Protein AF-A0A2V1CZD0-F1 (afdb_monomer)

pLDDT: mean 93.77, std 4.07, range [71.25, 97.94]

Foldseek 3Di:
DDDDDDPAAQVVVVDDPPCPVVQVVLLVVVQVVCVVVVKHQVDSDSVQWHQDPVVRGIDGHDSVVMDD

Structure (mmCIF, N/CA/C/O backbone):
data_AF-A0A2V1CZD0-F1
#
_entry.id   AF-A0A2V1CZD0-F1
#
loop_
_atom_site.group_PDB
_atom_site.id
_atom_site.type_symbol
_atom_site.label_atom_id
_atom_site.label_alt_id
_atom_site.label_comp_id
_atom_site.label_asym_id
_atom_site.label_entity_id
_atom_site.label_seq_id
_atom_site.pdbx_PDB_ins_code
_atom_site.Cartn_x
_atom_site.Cartn_y
_atom_site.Cartn_z
_atom_site.occupancy
_atom_site.B_iso_or_equiv
_atom_site.auth_seq_id
_atom_site.auth_comp_id
_atom_site.auth_asym_id
_atom_site.auth_atom_id
_atom_site.pdbx_PDB_model_num
ATOM 1 N N . MET A 1 1 ? -11.829 19.443 5.248 1.00 71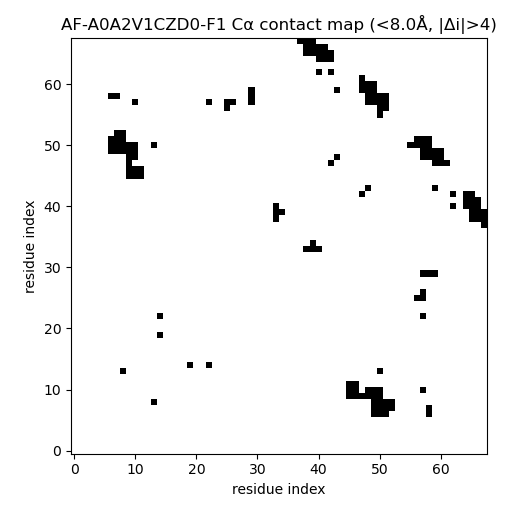.25 1 MET A N 1
ATOM 2 C CA . MET A 1 1 ? -10.814 19.426 4.174 1.00 71.25 1 MET A CA 1
ATOM 3 C C . MET A 1 1 ? -9.515 18.947 4.796 1.00 71.25 1 MET A C 1
ATOM 5 O O . MET A 1 1 ? -9.080 19.568 5.757 1.00 71.25 1 MET A O 1
ATOM 9 N N . MET A 1 2 ? -8.954 17.834 4.329 1.00 83.94 2 MET A N 1
ATOM 10 C CA . MET A 1 2 ? -7.652 17.344 4.790 1.00 83.94 2 MET A CA 1
ATOM 11 C C . MET A 1 2 ? -6.614 17.674 3.722 1.00 83.94 2 MET A C 1
ATOM 13 O O . MET A 1 2 ? -6.849 17.422 2.543 1.00 83.94 2 MET A O 1
ATOM 17 N N . PHE A 1 3 ? -5.493 18.261 4.130 1.00 86.88 3 PHE A N 1
ATOM 18 C CA . PHE A 1 3 ? -4.359 18.525 3.252 1.00 86.88 3 PHE A CA 1
ATOM 19 C C . PHE A 1 3 ?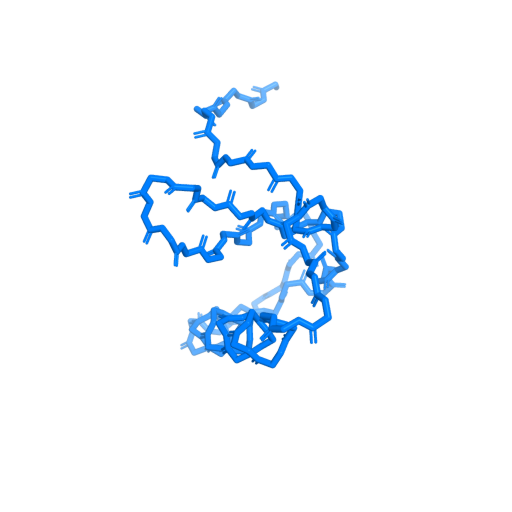 -3.215 17.605 3.660 1.00 86.88 3 PHE A C 1
ATOM 21 O O . PHE A 1 3 ? -2.869 17.526 4.837 1.00 86.88 3 PHE A O 1
ATOM 28 N N . LEU A 1 4 ? -2.655 16.900 2.683 1.00 87.00 4 LEU A N 1
ATOM 29 C CA . LEU A 1 4 ? -1.542 15.976 2.857 1.00 87.00 4 LEU A CA 1
ATOM 30 C C . LEU A 1 4 ? -0.362 16.431 2.002 1.00 87.00 4 LEU A C 1
ATOM 32 O O . LEU A 1 4 ? -0.545 17.064 0.960 1.00 87.00 4 LEU A O 1
ATOM 36 N N . SER A 1 5 ? 0.849 16.096 2.441 1.00 90.62 5 SER A N 1
ATOM 37 C CA . SER A 1 5 ? 2.044 16.220 1.609 1.00 90.62 5 SER A CA 1
ATOM 38 C C . SER A 1 5 ? 2.024 15.191 0.472 1.00 90.62 5 SER A C 1
ATOM 40 O O . SER A 1 5 ? 1.240 14.239 0.468 1.00 90.62 5 SER A O 1
ATOM 42 N N . PHE A 1 6 ? 2.890 15.382 -0.525 1.00 91.44 6 PHE A N 1
ATOM 43 C CA . PHE A 1 6 ? 3.031 14.427 -1.620 1.00 91.44 6 PHE A CA 1
ATOM 44 C C . PHE A 1 6 ? 3.549 13.075 -1.098 1.00 91.44 6 PHE A C 1
ATOM 46 O O . PHE A 1 6 ? 4.664 12.989 -0.592 1.00 91.44 6 PHE A O 1
ATOM 53 N N . GLY A 1 7 ? 2.733 12.024 -1.221 1.00 89.88 7 GLY A N 1
ATOM 54 C CA . GLY A 1 7 ? 3.053 10.676 -0.725 1.00 89.88 7 GLY A CA 1
ATOM 55 C C . GLY A 1 7 ? 3.655 9.724 -1.765 1.00 89.88 7 GLY A C 1
ATOM 56 O O . GLY A 1 7 ? 4.155 8.663 -1.399 1.00 89.88 7 GLY A O 1
ATOM 57 N N . GLY A 1 8 ? 3.615 10.083 -3.053 1.00 94.44 8 GLY A N 1
ATOM 58 C CA . GLY A 1 8 ? 4.089 9.237 -4.149 1.00 94.44 8 GLY A CA 1
ATOM 59 C C . GLY A 1 8 ? 3.142 9.191 -5.348 1.00 94.44 8 GLY A C 1
ATOM 60 O O . GLY A 1 8 ? 2.196 9.972 -5.466 1.00 94.44 8 GLY A O 1
ATOM 61 N N . LYS A 1 9 ? 3.404 8.261 -6.270 1.00 94.62 9 LYS A N 1
ATOM 62 C CA . LYS A 1 9 ? 2.576 8.010 -7.464 1.00 94.62 9 LYS A CA 1
ATOM 63 C C . LYS A 1 9 ? 1.761 6.736 -7.265 1.00 94.62 9 LYS A C 1
ATOM 65 O O . LYS A 1 9 ? 2.191 5.849 -6.548 1.00 94.62 9 LYS A O 1
ATOM 70 N N . ARG A 1 10 ? 0.604 6.598 -7.921 1.00 93.38 10 ARG A N 1
ATOM 71 C CA . ARG A 1 10 ? -0.189 5.353 -7.852 1.00 93.38 10 ARG A CA 1
ATOM 72 C C . ARG A 1 10 ? 0.653 4.137 -8.236 1.00 93.38 10 ARG A C 1
ATOM 74 O O . ARG A 1 10 ? 1.342 4.181 -9.257 1.00 93.38 10 ARG A O 1
ATOM 81 N N . ILE A 1 11 ? 0.515 3.051 -7.477 1.00 93.25 11 ILE A N 1
ATOM 82 C CA . ILE A 1 11 ? 1.251 1.797 -7.697 1.00 93.25 11 ILE A CA 1
ATOM 83 C C . ILE A 1 11 ? 1.066 1.250 -9.119 1.00 93.25 11 ILE A C 1
ATOM 85 O O . ILE A 1 11 ? 2.007 0.735 -9.715 1.00 93.25 11 ILE A O 1
ATOM 89 N N . SER A 1 12 ? -0.111 1.457 -9.722 1.00 90.06 12 SER A N 1
ATOM 90 C CA . SER A 1 12 ? -0.415 1.028 -11.092 1.00 90.06 12 SER A CA 1
ATOM 91 C C . SER A 1 12 ? 0.491 1.650 -12.156 1.00 90.06 12 SER A C 1
ATOM 93 O O . SER A 1 12 ? 0.649 1.069 -13.222 1.00 90.06 12 SER A O 1
ATOM 95 N N . ARG A 1 13 ? 1.105 2.809 -11.881 1.00 90.62 13 ARG A N 1
ATOM 96 C CA . ARG A 1 13 ? 2.090 3.439 -12.777 1.00 90.62 13 ARG A CA 1
ATOM 97 C C . ARG A 1 13 ? 3.515 2.928 -12.559 1.00 90.62 13 ARG A C 1
ATOM 99 O O . ARG A 1 13 ? 4.363 3.185 -13.404 1.00 90.62 13 ARG A O 1
ATOM 106 N N . HIS A 1 14 ? 3.777 2.274 -11.429 1.00 90.25 14 HIS A N 1
ATOM 107 C CA . HIS A 1 14 ? 5.094 1.752 -11.063 1.00 90.25 14 HIS A CA 1
ATOM 108 C C . HIS A 1 14 ? 5.231 0.246 -11.347 1.00 90.25 14 HIS A C 1
ATOM 110 O O . HIS A 1 14 ? 6.339 -0.256 -11.523 1.00 90.25 14 HIS A O 1
ATOM 116 N N . LEU A 1 15 ? 4.119 -0.491 -11.405 1.00 90.19 15 LEU A N 1
ATOM 117 C CA . LEU A 1 15 ? 4.130 -1.920 -11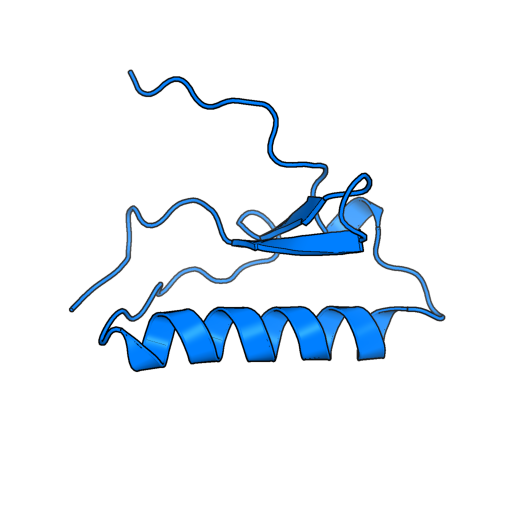.712 1.00 90.19 15 LEU A CA 1
ATOM 118 C C . LEU A 1 15 ? 4.653 -2.191 -13.132 1.00 90.19 15 LEU A C 1
ATOM 120 O O . LEU A 1 15 ? 4.182 -1.630 -14.118 1.00 90.19 15 LEU A O 1
ATOM 124 N N . THR A 1 16 ? 5.614 -3.104 -13.217 1.00 90.62 16 THR A N 1
ATOM 125 C CA . THR A 1 16 ? 6.228 -3.629 -14.441 1.00 90.62 16 THR A CA 1
ATOM 126 C C . THR A 1 16 ? 6.250 -5.158 -14.380 1.00 90.62 16 THR A C 1
ATOM 128 O O . THR A 1 16 ? 6.045 -5.753 -13.320 1.00 90.62 16 THR A O 1
ATOM 131 N N . ALA A 1 17 ? 6.570 -5.816 -15.497 1.00 89.00 17 ALA A N 1
ATOM 132 C CA . ALA A 1 17 ? 6.692 -7.275 -15.548 1.00 89.00 17 ALA A CA 1
ATOM 133 C C . ALA A 1 17 ? 7.778 -7.844 -14.609 1.00 89.00 17 ALA A C 1
ATOM 135 O O . ALA A 1 17 ? 7.733 -9.024 -14.275 1.00 89.00 17 ALA A O 1
ATOM 136 N N . HIS A 1 18 ? 8.743 -7.024 -14.176 1.00 91.50 18 HIS A N 1
ATOM 137 C CA . HIS A 1 18 ? 9.915 -7.480 -13.422 1.00 91.50 18 HIS A CA 1
ATOM 138 C C . HIS A 1 18 ? 9.864 -7.159 -11.922 1.00 91.50 18 HIS A C 1
ATOM 140 O O . HIS A 1 18 ? 10.556 -7.814 -11.149 1.00 91.50 18 HIS A O 1
ATOM 146 N N . ASN A 1 19 ? 9.064 -6.176 -11.489 1.00 92.38 19 ASN A N 1
ATOM 147 C CA . ASN A 1 19 ? 9.002 -5.754 -10.080 1.00 92.38 19 ASN A CA 1
ATOM 148 C C . ASN A 1 19 ? 7.717 -6.182 -9.352 1.00 92.38 19 ASN A C 1
ATOM 150 O O . ASN A 1 19 ? 7.620 -5.973 -8.145 1.00 92.38 19 ASN A O 1
ATOM 154 N N . GLY A 1 20 ? 6.751 -6.795 -10.046 1.00 92.31 20 GLY A N 1
ATOM 155 C CA . GLY A 1 20 ? 5.439 -7.129 -9.480 1.00 92.31 20 GLY A CA 1
ATOM 156 C C . GLY A 1 20 ? 5.509 -7.943 -8.185 1.00 92.31 20 GLY A C 1
ATOM 157 O O . GLY A 1 20 ? 4.845 -7.593 -7.214 1.00 92.31 20 GLY A O 1
ATOM 158 N N . THR A 1 21 ? 6.361 -8.971 -8.126 1.00 94.50 21 THR A N 1
ATOM 159 C CA . THR A 1 21 ? 6.531 -9.803 -6.921 1.00 94.50 21 THR A CA 1
ATOM 160 C C . THR A 1 21 ? 7.098 -9.015 -5.743 1.00 94.50 21 THR A C 1
ATOM 162 O O . THR A 1 21 ? 6.609 -9.150 -4.626 1.00 94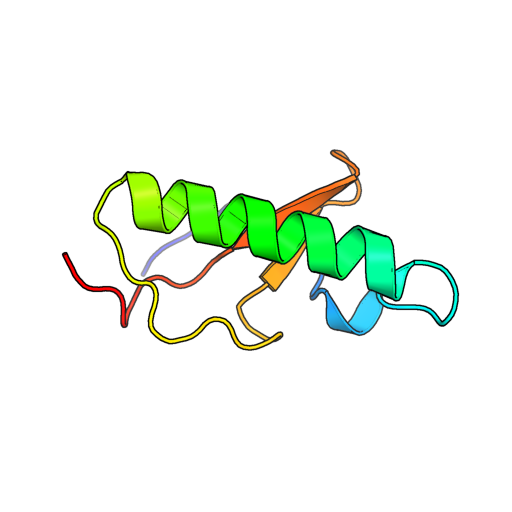.50 21 THR A O 1
ATOM 165 N N . VAL A 1 22 ? 8.102 -8.168 -5.986 1.00 93.44 22 VAL A N 1
ATOM 166 C CA . VAL A 1 22 ? 8.727 -7.341 -4.940 1.00 93.44 22 VAL A CA 1
ATOM 167 C C . VAL A 1 22 ? 7.721 -6.334 -4.395 1.00 93.44 22 VAL A C 1
ATOM 169 O O . VAL A 1 22 ? 7.598 -6.161 -3.186 1.00 93.44 22 VAL A O 1
ATOM 172 N N . VAL A 1 23 ? 6.969 -5.691 -5.286 1.00 94.06 23 VAL A N 1
ATOM 173 C CA . VAL A 1 23 ? 5.942 -4.724 -4.902 1.00 94.06 23 VAL A CA 1
ATOM 174 C C . VAL A 1 23 ? 4.818 -5.407 -4.118 1.00 94.06 23 VAL A C 1
ATOM 176 O O . VAL A 1 23 ? 4.419 -4.885 -3.082 1.00 94.06 23 VAL A O 1
ATOM 179 N N . ALA A 1 24 ? 4.352 -6.583 -4.549 1.00 93.88 24 ALA A N 1
ATOM 180 C CA . ALA A 1 24 ? 3.339 -7.352 -3.825 1.00 93.88 24 ALA A CA 1
ATOM 181 C C . ALA A 1 24 ? 3.797 -7.702 -2.400 1.00 93.88 24 ALA A C 1
ATOM 183 O O . ALA A 1 24 ? 3.068 -7.445 -1.449 1.00 93.88 24 ALA A O 1
ATOM 184 N N . GLN A 1 25 ? 5.042 -8.162 -2.233 1.00 96.44 25 GLN A N 1
ATOM 185 C CA . GLN A 1 25 ? 5.610 -8.425 -0.906 1.00 96.44 25 GLN A CA 1
ATOM 186 C C . GLN A 1 25 ? 5.641 -7.173 -0.020 1.00 96.44 25 GLN A C 1
ATOM 188 O O . GLN A 1 25 ? 5.367 -7.257 1.174 1.00 96.44 25 GLN A O 1
ATOM 193 N N . GLN A 1 26 ? 5.951 -5.998 -0.579 1.00 96.62 26 GLN A N 1
ATOM 194 C CA . GLN A 1 26 ? 5.900 -4.752 0.191 1.00 96.62 26 GLN A CA 1
ATOM 195 C C . GLN A 1 26 ? 4.474 -4.374 0.603 1.00 96.62 26 GLN A C 1
ATOM 197 O O . GLN A 1 26 ? 4.278 -3.911 1.727 1.00 96.62 26 GLN A O 1
ATOM 202 N N . VAL A 1 27 ? 3.489 -4.577 -0.279 1.00 96.06 27 VAL A N 1
ATOM 203 C CA . VAL A 1 27 ? 2.069 -4.368 0.046 1.00 96.06 27 VAL A CA 1
ATOM 204 C C . VAL A 1 27 ? 1.648 -5.296 1.185 1.00 96.06 27 VAL A C 1
ATOM 206 O O . VAL A 1 27 ? 1.068 -4.817 2.157 1.00 96.06 27 VAL A O 1
ATOM 209 N N . ASP A 1 28 ? 2.000 -6.580 1.115 1.00 96.81 28 ASP A N 1
ATOM 210 C CA . ASP A 1 28 ? 1.674 -7.567 2.150 1.00 96.81 28 ASP A CA 1
ATOM 211 C C . ASP A 1 28 ? 2.308 -7.202 3.498 1.00 96.81 28 ASP A C 1
ATOM 213 O O . ASP A 1 28 ? 1.635 -7.212 4.529 1.00 96.81 28 ASP A O 1
ATOM 217 N N . CYS A 1 29 ? 3.584 -6.804 3.500 1.00 97.25 29 CYS A N 1
ATOM 218 C CA . CYS A 1 29 ? 4.270 -6.335 4.704 1.00 97.25 29 CYS A CA 1
ATOM 219 C C . CYS A 1 29 ? 3.602 -5.090 5.307 1.00 97.25 29 CYS A C 1
ATOM 221 O O . CYS A 1 29 ? 3.436 -5.009 6.525 1.00 97.25 29 CYS A O 1
ATOM 223 N N . ALA A 1 30 ? 3.206 -4.122 4.475 1.00 96.44 30 ALA A N 1
ATOM 224 C CA . ALA A 1 30 ? 2.531 -2.912 4.933 1.00 96.44 30 ALA A CA 1
ATOM 225 C C . ALA A 1 30 ? 1.130 -3.218 5.492 1.00 96.44 30 ALA A C 1
ATOM 227 O O . ALA A 1 30 ? 0.772 -2.717 6.557 1.00 96.44 30 ALA A O 1
ATOM 228 N N . ALA A 1 31 ? 0.363 -4.084 4.825 1.00 96.56 31 ALA A N 1
ATOM 229 C CA . ALA A 1 31 ? -0.945 -4.532 5.296 1.00 96.56 31 ALA A CA 1
ATOM 230 C C . ALA A 1 31 ? -0.836 -5.305 6.619 1.00 96.56 31 ALA A C 1
ATOM 232 O O . ALA A 1 31 ? -1.596 -5.043 7.548 1.00 96.56 31 ALA A O 1
ATOM 233 N N . LEU A 1 32 ? 0.154 -6.194 6.748 1.00 97.50 32 LEU A N 1
ATOM 234 C CA . LEU A 1 32 ? 0.422 -6.915 7.991 1.00 97.50 32 LEU A CA 1
ATOM 235 C C . LEU A 1 32 ? 0.792 -5.961 9.133 1.00 97.50 32 LEU A C 1
ATOM 237 O O . LEU A 1 32 ? 0.325 -6.143 10.254 1.00 97.50 32 LEU A O 1
ATOM 241 N N . ALA A 1 33 ? 1.595 -4.929 8.863 1.00 97.56 33 ALA A N 1
ATOM 242 C CA . ALA A 1 33 ? 1.920 -3.916 9.863 1.00 97.56 33 ALA A CA 1
ATOM 243 C C . ALA A 1 33 ? 0.665 -3.173 10.353 1.00 97.56 33 ALA A C 1
ATOM 245 O O . ALA A 1 33 ? 0.523 -2.960 11.554 1.00 97.56 33 ALA A O 1
ATOM 246 N N . ILE A 1 34 ? -0.264 -2.839 9.451 1.00 97.06 34 ILE A N 1
ATOM 247 C CA . ILE A 1 34 ? -1.560 -2.237 9.800 1.00 97.06 34 ILE A CA 1
ATOM 248 C C . ILE A 1 34 ? -2.402 -3.215 10.637 1.00 97.06 34 ILE A C 1
ATOM 250 O O . ILE A 1 34 ? -2.902 -2.841 11.696 1.00 97.06 34 ILE A O 1
ATOM 254 N N . HIS A 1 35 ? -2.495 -4.481 10.222 1.00 96.81 35 HIS A N 1
ATOM 255 C CA . HIS A 1 35 ? -3.237 -5.514 10.953 1.00 96.81 35 HIS A CA 1
ATOM 256 C C . HIS A 1 35 ? -2.676 -5.761 12.358 1.00 96.81 35 HIS A C 1
ATOM 258 O O . HIS A 1 35 ? -3.439 -5.939 13.303 1.00 96.81 35 HIS A O 1
ATOM 264 N N . ASN A 1 36 ? -1.353 -5.720 12.528 1.00 97.94 36 ASN A N 1
ATOM 265 C CA . ASN A 1 36 ? -0.704 -5.869 13.834 1.00 97.94 36 ASN A CA 1
ATOM 266 C C . ASN A 1 36 ? -1.016 -4.710 14.795 1.00 97.94 36 ASN A C 1
ATOM 268 O O . ASN A 1 36 ? -0.861 -4.865 16.004 1.00 97.94 36 ASN A O 1
ATOM 272 N N . LEU A 1 37 ? -1.474 -3.565 14.278 1.00 97.31 37 LEU A N 1
ATOM 273 C CA . LEU A 1 37 ? -2.000 -2.457 15.080 1.00 97.31 37 LEU A CA 1
ATOM 274 C C . LEU A 1 37 ? -3.488 -2.639 15.434 1.00 97.31 37 LEU A C 1
ATOM 276 O O . LEU A 1 37 ? -4.081 -1.742 16.027 1.00 97.31 37 LEU A O 1
ATOM 280 N N . GLY A 1 38 ? -4.090 -3.777 15.073 1.00 97.44 38 GLY A N 1
ATOM 281 C CA . GLY A 1 38 ? -5.514 -4.056 15.252 1.00 97.44 38 GLY A CA 1
ATOM 282 C C . GLY A 1 38 ? -6.404 -3.378 14.214 1.00 97.44 38 GLY A C 1
ATOM 283 O O . GLY A 1 38 ? -7.611 -3.365 14.386 1.00 97.44 38 GLY A O 1
ATOM 284 N N . ILE A 1 39 ? -5.834 -2.804 13.151 1.00 97.75 39 ILE A N 1
ATOM 285 C CA . ILE A 1 39 ? -6.594 -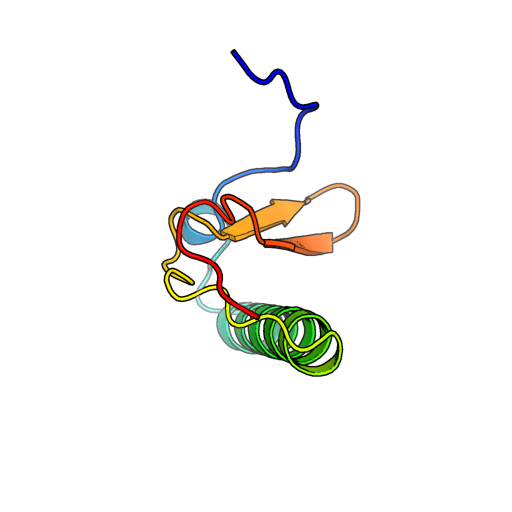2.052 12.151 1.00 97.75 39 ILE A CA 1
ATOM 286 C C . ILE A 1 39 ? -6.829 -2.934 10.928 1.00 97.75 39 ILE A C 1
ATOM 288 O O . ILE A 1 39 ? -5.889 -3.502 10.380 1.00 97.75 39 ILE A O 1
ATOM 292 N N . LEU A 1 40 ? -8.062 -2.991 10.432 1.00 96.75 40 LEU A N 1
ATOM 293 C CA . LEU A 1 40 ? -8.390 -3.576 9.133 1.00 96.75 40 LEU A CA 1
ATOM 294 C C . LEU A 1 40 ? -8.762 -2.459 8.156 1.00 96.75 40 LEU A C 1
ATOM 296 O O . LEU A 1 40 ? -9.770 -1.793 8.343 1.00 96.75 40 LEU A O 1
ATOM 300 N N . HIS A 1 41 ? -7.993 -2.270 7.081 1.00 97.19 41 HIS A N 1
ATOM 301 C CA . HIS A 1 41 ? -8.199 -1.148 6.150 1.00 97.19 41 HIS A CA 1
ATOM 302 C C . HIS A 1 41 ? -9.485 -1.248 5.302 1.00 97.19 41 HIS A C 1
ATOM 304 O O . HIS A 1 41 ? -10.048 -0.228 4.915 1.00 97.19 41 HIS A O 1
ATOM 310 N N . ARG A 1 42 ? -9.932 -2.468 4.966 1.00 96.44 42 ARG A N 1
ATOM 311 C CA . ARG A 1 42 ? -11.139 -2.786 4.159 1.00 96.44 42 ARG A CA 1
ATOM 312 C C . ARG A 1 42 ? -11.215 -2.257 2.719 1.00 96.44 42 ARG A C 1
ATOM 314 O O . ARG A 1 42 ? -12.179 -2.566 2.025 1.00 96.44 42 ARG A O 1
ATOM 321 N N . ASP A 1 43 ? -10.214 -1.520 2.249 1.00 96.12 43 ASP A N 1
ATOM 322 C CA . ASP A 1 43 ? -10.148 -1.011 0.873 1.00 96.12 43 ASP A CA 1
ATOM 323 C C . ASP A 1 43 ? -8.699 -0.885 0.379 1.00 96.12 43 ASP A C 1
ATOM 325 O O . ASP A 1 43 ? -8.207 0.198 0.066 1.00 96.12 43 ASP A O 1
ATOM 329 N N . LEU A 1 44 ? -7.991 -2.017 0.341 1.00 93.25 44 LEU A N 1
ATOM 330 C CA . LEU A 1 44 ? -6.618 -2.110 -0.177 1.00 93.25 44 LEU A CA 1
ATOM 331 C C . LEU A 1 44 ? -6.582 -2.293 -1.700 1.00 93.25 44 LEU A C 1
ATOM 333 O O . LEU A 1 44 ? -5.805 -3.081 -2.238 1.00 93.25 44 LEU A O 1
ATOM 337 N N . GLU A 1 45 ? -7.437 -1.576 -2.420 1.00 93.62 45 GLU A N 1
ATOM 338 C CA . GLU A 1 45 ? -7.369 -1.547 -3.874 1.00 93.62 45 GLU A CA 1
ATOM 339 C C . GLU A 1 45 ? -6.169 -0.718 -4.371 1.00 93.62 45 GLU A C 1
ATOM 341 O O . GLU A 1 45 ? -5.756 0.235 -3.708 1.00 93.62 45 GLU A O 1
ATOM 346 N N . PRO A 1 46 ? -5.642 -0.966 -5.589 1.00 93.12 46 PRO A N 1
ATOM 347 C CA . PRO A 1 46 ? -4.493 -0.230 -6.132 1.00 93.12 46 PRO A CA 1
ATOM 348 C C . PRO A 1 46 ? -4.643 1.301 -6.179 1.00 93.12 46 PRO A C 1
ATOM 350 O O . PRO A 1 46 ? -3.648 2.012 -6.312 1.00 93.12 46 PRO A O 1
ATOM 353 N N . ARG A 1 47 ? -5.872 1.837 -6.095 1.00 94.25 47 ARG A N 1
ATOM 354 C CA . ARG A 1 47 ? -6.117 3.287 -5.977 1.00 94.25 47 ARG A CA 1
ATOM 355 C C . ARG A 1 47 ? -5.620 3.879 -4.653 1.00 94.25 47 ARG A C 1
ATOM 357 O O . ARG A 1 47 ? -5.227 5.044 -4.656 1.00 94.25 47 ARG A O 1
ATOM 364 N N . ASN A 1 48 ? -5.592 3.069 -3.596 1.00 96.00 48 ASN A N 1
ATOM 365 C CA . ASN A 1 48 ? -5.248 3.437 -2.221 1.00 96.00 48 ASN A CA 1
ATOM 366 C C . ASN A 1 48 ? -3.815 3.026 -1.859 1.00 96.00 48 ASN A C 1
ATOM 368 O O . ASN A 1 48 ? -3.407 3.061 -0.701 1.00 96.00 48 ASN A O 1
ATOM 372 N N . ILE A 1 49 ? -3.028 2.650 -2.870 1.00 96.56 49 ILE A N 1
ATOM 373 C CA . ILE A 1 49 ? -1.641 2.241 -2.711 1.00 96.56 49 ILE A CA 1
ATOM 374 C C . ILE A 1 49 ? -0.765 3.118 -3.603 1.00 96.56 49 ILE A C 1
ATOM 376 O O . ILE A 1 49 ? -0.901 3.164 -4.833 1.00 96.56 49 ILE A O 1
ATOM 380 N N . LEU A 1 50 ? 0.155 3.830 -2.966 1.00 96.88 50 LEU A N 1
ATOM 381 C CA . LEU A 1 50 ? 1.136 4.682 -3.614 1.00 96.88 50 LEU A CA 1
ATOM 382 C C . LEU A 1 50 ? 2.517 4.033 -3.564 1.00 96.88 50 LEU A C 1
ATOM 384 O O . LEU A 1 50 ? 2.880 3.350 -2.611 1.00 96.88 50 LEU A O 1
ATOM 388 N N . TRP A 1 51 ? 3.299 4.293 -4.598 1.00 96.62 51 TRP A N 1
ATOM 389 C CA . TRP A 1 51 ? 4.726 4.062 -4.633 1.00 96.62 51 TRP A CA 1
ATOM 390 C C . TRP A 1 51 ? 5.462 5.368 -4.341 1.00 96.62 51 TRP A C 1
ATOM 392 O O . TRP A 1 51 ? 5.316 6.362 -5.068 1.00 96.62 51 TRP A O 1
ATOM 402 N N . ASN A 1 52 ? 6.256 5.361 -3.276 1.00 95.31 52 ASN A N 1
ATOM 403 C CA . ASN A 1 52 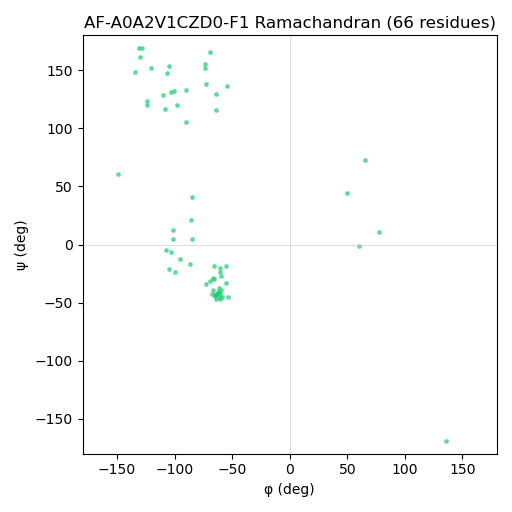? 7.155 6.445 -2.931 1.00 95.31 52 ASN A CA 1
ATOM 404 C C . ASN A 1 52 ? 8.515 6.203 -3.605 1.00 95.31 52 ASN A C 1
ATOM 406 O O . ASN A 1 52 ? 9.287 5.352 -3.165 1.00 95.31 52 ASN A O 1
ATOM 410 N N . GLU A 1 53 ? 8.803 6.964 -4.666 1.00 91.50 53 GLU A N 1
ATOM 411 C CA . GLU A 1 53 ? 10.055 6.846 -5.433 1.00 91.50 53 GLU A CA 1
ATOM 412 C C . GLU A 1 53 ? 11.296 7.241 -4.621 1.00 91.50 53 GLU A C 1
ATOM 414 O O . GLU A 1 53 ? 12.366 6.699 -4.857 1.00 91.50 53 GLU A O 1
ATOM 419 N N . GLU A 1 54 ? 11.171 8.157 -3.656 1.00 91.38 54 GLU A N 1
ATOM 420 C CA . GLU A 1 54 ? 12.308 8.624 -2.847 1.00 91.38 54 GLU A CA 1
ATOM 421 C C . GLU A 1 54 ? 12.764 7.565 -1.840 1.00 91.38 54 GLU A C 1
ATOM 423 O O . GLU A 1 54 ? 13.948 7.459 -1.529 1.00 91.38 54 GLU A O 1
ATOM 428 N N . ARG A 1 55 ? 11.814 6.785 -1.312 1.00 91.12 55 ARG A N 1
ATOM 429 C CA . ARG A 1 55 ? 12.067 5.749 -0.299 1.00 91.12 55 ARG A CA 1
ATOM 430 C C . ARG A 1 55 ? 12.063 4.331 -0.861 1.00 91.12 55 ARG A C 1
ATOM 432 O O . ARG A 1 55 ? 12.369 3.404 -0.120 1.00 91.12 55 ARG A O 1
ATOM 439 N N . HIS A 1 56 ? 11.706 4.160 -2.134 1.00 91.81 56 HIS A N 1
ATOM 440 C CA . HIS A 1 56 ? 11.481 2.864 -2.780 1.00 91.81 5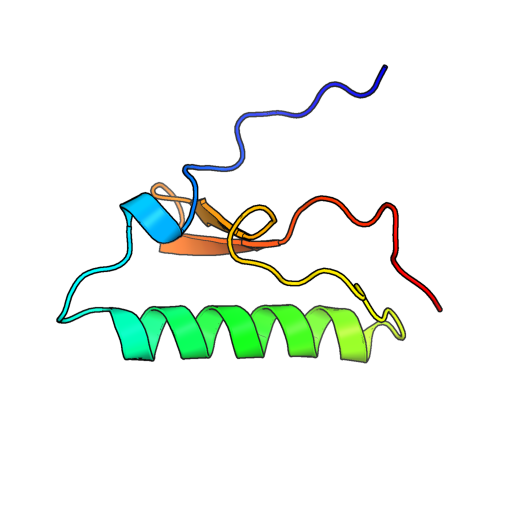6 HIS A CA 1
ATOM 441 C C . HIS A 1 56 ? 10.541 1.949 -1.978 1.00 91.81 56 HIS A C 1
ATOM 443 O O . HIS A 1 56 ? 10.812 0.760 -1.775 1.00 91.81 56 HIS A O 1
ATOM 449 N N . GLN A 1 57 ? 9.448 2.536 -1.485 1.00 93.81 57 GLN A N 1
ATOM 450 C CA . GLN A 1 57 ? 8.518 1.891 -0.562 1.00 93.81 57 GLN A CA 1
ATOM 451 C C . GLN A 1 57 ? 7.059 2.115 -0.952 1.00 93.81 57 GLN A C 1
ATOM 453 O O . GLN A 1 57 ? 6.678 3.176 -1.457 1.00 93.81 57 GLN A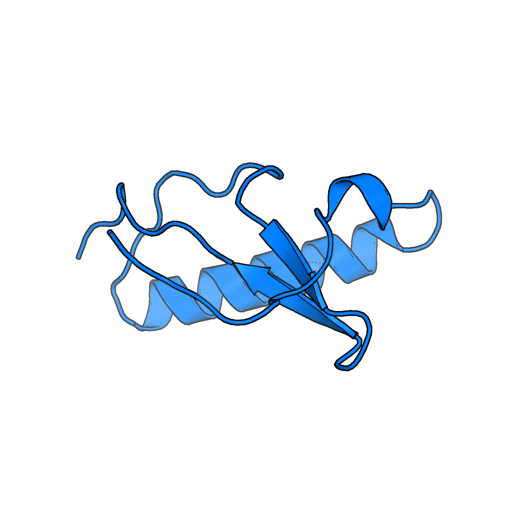 O 1
ATOM 458 N N . VAL A 1 58 ? 6.230 1.123 -0.641 1.00 96.06 58 VAL A N 1
ATOM 459 C CA . VAL A 1 58 ? 4.773 1.236 -0.688 1.00 96.06 58 VAL A CA 1
ATOM 460 C C . VAL A 1 58 ? 4.253 2.098 0.466 1.00 96.06 58 VAL A C 1
ATOM 462 O O . VAL A 1 58 ? 4.678 1.964 1.612 1.00 96.06 58 VAL A O 1
ATOM 465 N N . MET A 1 59 ? 3.281 2.954 0.160 1.00 95.75 59 MET A N 1
ATOM 466 C CA . MET A 1 59 ? 2.502 3.721 1.123 1.00 95.75 59 MET A CA 1
ATOM 467 C C . MET A 1 59 ? 1.013 3.431 0.918 1.00 95.75 59 MET A C 1
ATOM 469 O O . MET A 1 59 ? 0.486 3.625 -0.177 1.00 95.75 59 MET A O 1
ATOM 473 N N . ILE A 1 60 ? 0.343 2.976 1.974 1.00 96.44 60 ILE A N 1
ATOM 474 C CA . ILE A 1 60 ? -1.109 2.766 2.002 1.00 96.44 60 ILE A CA 1
ATOM 475 C C . ILE A 1 60 ? -1.771 4.060 2.485 1.00 96.44 60 ILE A C 1
ATOM 477 O O . ILE A 1 60 ? -1.316 4.665 3.458 1.00 96.44 60 ILE A O 1
ATOM 481 N N . ILE A 1 61 ? -2.810 4.501 1.783 1.00 95.38 61 ILE A N 1
ATOM 482 C CA . ILE A 1 61 ? -3.548 5.738 2.060 1.00 95.38 61 ILE A CA 1
ATOM 483 C C . ILE A 1 61 ? -5.049 5.459 2.147 1.00 95.38 61 ILE A C 1
ATOM 485 O O . ILE A 1 61 ? -5.504 4.416 1.704 1.00 95.38 61 ILE A O 1
ATOM 489 N N . ASP A 1 62 ? -5.803 6.455 2.612 1.00 94.69 62 ASP A N 1
ATOM 490 C CA . ASP A 1 62 ? -7.271 6.450 2.614 1.00 94.69 62 ASP A CA 1
ATOM 491 C C . ASP A 1 62 ? -7.907 5.385 3.527 1.00 94.69 62 ASP A C 1
ATOM 493 O O . ASP A 1 62 ? -8.493 4.394 3.101 1.00 94.69 62 ASP A O 1
ATOM 497 N N . PHE A 1 63 ? -7.814 5.633 4.834 1.00 95.44 63 PHE A N 1
ATOM 498 C CA . PHE A 1 63 ? -8.366 4.772 5.883 1.00 95.44 63 PHE A CA 1
ATOM 499 C C . PHE A 1 63 ? -9.843 5.075 6.196 1.00 95.44 63 PHE A C 1
ATOM 501 O O . PHE A 1 63 ? -10.318 4.731 7.276 1.00 95.44 63 PHE A O 1
ATOM 508 N N . GLU A 1 64 ? -10.594 5.716 5.293 1.00 95.06 64 GLU A N 1
ATOM 509 C CA . GLU A 1 64 ? -11.989 6.113 5.556 1.00 95.06 64 GLU A CA 1
ATOM 510 C C . GLU A 1 64 ? -12.909 4.918 5.885 1.00 95.06 64 GLU A C 1
ATOM 512 O O . GLU A 1 64 ? -13.903 5.072 6.592 1.00 95.06 64 GLU A O 1
ATOM 517 N N . ARG A 1 65 ? -12.567 3.723 5.379 1.00 95.62 65 ARG A N 1
ATOM 518 C CA . ARG A 1 65 ? -13.321 2.471 5.570 1.00 95.62 65 ARG A CA 1
ATOM 519 C C . ARG A 1 65 ? -12.711 1.550 6.622 1.00 95.62 65 ARG A C 1
ATOM 521 O O . ARG A 1 65 ? -13.169 0.417 6.757 1.00 95.62 65 ARG A O 1
ATOM 528 N N . ALA A 1 66 ? -11.662 1.998 7.308 1.00 96.88 66 ALA A N 1
ATOM 529 C CA . ALA A 1 66 ? -10.927 1.158 8.232 1.00 96.88 66 ALA A CA 1
ATOM 530 C C . ALA A 1 66 ? -11.704 0.906 9.533 1.00 96.88 66 ALA A C 1
ATOM 532 O O . ALA A 1 66 ? -12.494 1.739 9.976 1.00 96.88 66 ALA A O 1
ATOM 533 N N . GLU A 1 67 ? -11.446 -0.239 10.157 1.00 96.62 67 GLU A N 1
ATOM 534 C CA . GLU A 1 67 ? -12.030 -0.634 11.441 1.00 96.62 67 GLU A CA 1
ATOM 535 C C . GLU A 1 67 ? -10.971 -1.104 12.436 1.00 96.62 67 GLU A C 1
ATOM 537 O O . GLU A 1 67 ? -9.857 -1.445 12.032 1.00 96.62 67 GLU A O 1
ATOM 542 N N . ILE A 1 68 ? -11.352 -1.115 13.717 1.00 91.38 68 ILE A N 1
ATOM 543 C CA . ILE A 1 68 ? -10.580 -1.596 14.871 1.00 91.38 68 ILE A CA 1
ATOM 544 C C . ILE A 1 68 ? -11.361 -2.729 15.537 1.00 91.38 68 ILE A C 1
ATOM 546 O O . ILE A 1 68 ? -12.592 -2.550 15.691 1.00 91.38 68 ILE A O 1
#

Mean predicted aligned error: 3.0 Å

Sequence (68 aa):
MMFLSFGGKRISRHLTAHNGTVVAQQVDCAALAIHNLGILHRDLEPRNILWNEERHQVMIIDFERAEI

Radius of gyration: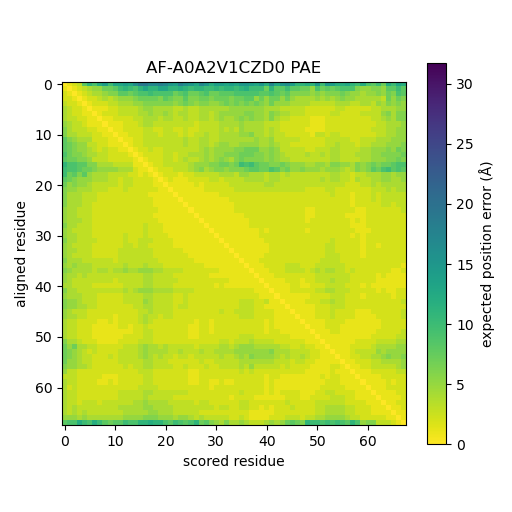 12.23 Å; Cα contacts (8 Å, |Δi|>4): 80; chains: 1; bounding box: 26×29×31 Å

Solvent-accessible surface area (backbone atoms only — not comparable to full-atom values): 4190 Å² total; per-residue (Å²): 139,88,88,78,77,93,68,57,47,52,33,76,80,69,61,47,98,86,46,46,69,63,52,50,52,44,48,50,52,53,50,47,55,40,43,76,71,54,34,46,51,85,54,89,46,62,89,32,27,23,36,21,80,93,73,75,39,70,39,83,50,76,63,87,65,41,47,114

Organism: NCBI:txid97972

Nearest PDB structures (foldseek):
  6yid-assembly2_D-2  TM=8.131E-01  e=2.276E-03  Homo sapiens
  6yll-assembly1_A  TM=8.651E-01  e=2.480E-02  Homo sapiens
  6l20-assembly2_D  TM=6.775E-01  e=9.951E-03  Homo sapiens
  7aqb-assembly1_A  TM=7.039E-01  e=1.627E-02  Homo sapiens
  4q5e-assembly1_A  TM=7.003E-01  e=4.056E-02  Shigella sonnei Ss046

Secondary structure (DSSP, 8-state):
--------EEGGGT--TTTHHHHHHHHHHHHHHHHHTT-B-S---GGGEEEETTTTEEEE---TT-B-

InterPro domains:
  IPR000719 Protein kinase domain [PF00069] (14-66)
  IPR000719 Protein kinase domain [PS50011] (1-68)
  IPR011009 Protein kinase-like domain superfamily [SSF56112] (15-63)